Protein AF-A8W5W5-F1 (afdb_monomer_lite)

Structure (mmCIF, N/CA/C/O backbone):
data_AF-A8W5W5-F1
#
_entry.id   AF-A8W5W5-F1
#
loop_
_atom_site.group_PDB
_atom_site.id
_atom_site.type_symbol
_atom_site.label_atom_id
_atom_site.label_alt_id
_atom_site.label_comp_id
_atom_site.label_asym_id
_atom_site.label_entity_id
_atom_site.label_seq_id
_atom_site.pdbx_PDB_ins_code
_atom_site.Cartn_x
_atom_site.Cartn_y
_atom_site.Cartn_z
_atom_site.occupancy
_atom_site.B_iso_or_equiv
_atom_site.auth_seq_id
_atom_site.auth_comp_id
_atom_site.auth_asym_id
_atom_site.auth_atom_id
_atom_site.pdbx_PDB_model_num
ATOM 1 N N . TRP A 1 1 ? 24.890 -8.942 -13.023 1.00 97.06 1 TRP A N 1
ATOM 2 C CA . TRP A 1 1 ? 23.905 -9.807 -13.705 1.00 97.06 1 TRP A CA 1
ATOM 3 C C . TRP A 1 1 ? 22.622 -9.048 -14.072 1.00 97.06 1 TRP A C 1
ATOM 5 O O . TRP A 1 1 ? 22.382 -8.897 -15.260 1.00 97.06 1 TRP A O 1
ATOM 15 N N . THR A 1 2 ? 21.864 -8.471 -13.124 1.00 98.06 2 THR A N 1
ATOM 16 C CA . THR A 1 2 ? 20.586 -7.755 -13.392 1.00 98.06 2 THR A CA 1
ATOM 17 C C . THR A 1 2 ? 20.697 -6.642 -14.441 1.00 98.06 2 THR A C 1
ATOM 19 O O . THR A 1 2 ? 19.929 -6.607 -15.398 1.00 98.06 2 THR A O 1
ATOM 22 N N . ALA A 1 3 ? 21.702 -5.767 -14.319 1.00 98.31 3 ALA A N 1
ATOM 23 C CA . ALA A 1 3 ? 21.940 -4.717 -15.312 1.00 98.31 3 ALA A CA 1
ATOM 24 C C . ALA A 1 3 ? 22.294 -5.291 -16.699 1.00 98.31 3 ALA A C 1
ATOM 26 O O . ALA A 1 3 ? 21.769 -4.831 -17.708 1.00 98.31 3 ALA A O 1
ATOM 27 N N . ALA A 1 4 ? 23.121 -6.343 -16.752 1.00 98.62 4 ALA A N 1
ATOM 28 C CA . ALA A 1 4 ? 23.484 -7.010 -18.004 1.00 98.62 4 ALA A CA 1
ATOM 29 C C . ALA A 1 4 ? 22.269 -7.656 -18.695 1.00 98.62 4 ALA A C 1
ATOM 31 O O . ALA A 1 4 ? 22.187 -7.621 -19.918 1.00 98.62 4 ALA A O 1
ATOM 32 N N . PHE A 1 5 ? 21.301 -8.179 -17.932 1.00 98.69 5 PHE A N 1
ATOM 33 C CA . PHE A 1 5 ? 20.029 -8.669 -18.470 1.00 98.69 5 PHE A CA 1
ATOM 34 C C . PHE A 1 5 ? 19.238 -7.537 -19.146 1.00 98.69 5 PHE A C 1
ATOM 36 O O . PHE A 1 5 ? 18.818 -7.688 -20.290 1.00 98.69 5 PHE A O 1
ATOM 43 N N . SER A 1 6 ? 19.113 -6.372 -18.498 1.00 98.31 6 SER A N 1
ATOM 44 C CA . SER A 1 6 ? 18.447 -5.202 -19.098 1.00 98.31 6 SER A CA 1
ATOM 45 C C . SER A 1 6 ? 19.133 -4.730 -20.383 1.00 98.31 6 SER A C 1
ATOM 47 O O . SER A 1 6 ? 18.467 -4.480 -21.387 1.00 98.31 6 SER A O 1
ATOM 49 N N . LEU A 1 7 ? 20.469 -4.675 -20.385 1.00 98.44 7 LEU A N 1
ATOM 50 C CA . LEU A 1 7 ? 21.247 -4.314 -21.573 1.00 98.44 7 LEU A CA 1
ATOM 51 C C . LEU A 1 7 ? 21.062 -5.337 -22.703 1.00 98.44 7 LEU A C 1
ATOM 53 O O . LEU A 1 7 ? 20.835 -4.955 -23.848 1.00 98.44 7 LEU A O 1
ATOM 57 N N . ARG A 1 8 ? 21.098 -6.638 -22.388 1.00 98.69 8 ARG A N 1
ATOM 58 C CA . ARG A 1 8 ? 20.951 -7.718 -23.375 1.00 98.69 8 ARG A CA 1
ATOM 59 C C . ARG A 1 8 ? 19.586 -7.719 -24.067 1.00 98.69 8 ARG A C 1
ATOM 61 O O . ARG A 1 8 ? 19.524 -8.112 -25.235 1.00 98.69 8 ARG A O 1
ATOM 68 N N . TYR A 1 9 ? 18.533 -7.310 -23.360 1.00 98.25 9 TYR A N 1
ATOM 69 C CA . TYR A 1 9 ? 17.148 -7.280 -23.846 1.00 98.25 9 TYR A CA 1
ATOM 70 C C . TYR A 1 9 ? 16.640 -5.871 -24.192 1.00 98.25 9 TYR A C 1
ATOM 72 O O . TYR A 1 9 ? 15.435 -5.673 -24.309 1.00 98.25 9 TYR A O 1
ATOM 80 N N . GLY A 1 10 ? 17.538 -4.901 -24.400 1.00 97.94 10 GLY A N 1
ATOM 81 C CA . GLY A 1 10 ? 17.171 -3.613 -24.996 1.00 97.94 10 GLY A CA 1
ATOM 82 C C . GLY A 1 10 ? 16.371 -2.688 -24.076 1.00 97.94 10 GLY A C 1
ATOM 83 O O . GLY A 1 10 ? 15.396 -2.094 -24.519 1.00 97.94 10 GLY A O 1
ATOM 84 N N . ASN A 1 11 ? 16.822 -2.534 -22.826 1.00 98.19 11 ASN A N 1
ATOM 85 C CA . ASN A 1 11 ? 16.269 -1.644 -21.800 1.00 98.19 11 ASN A CA 1
ATOM 86 C C . ASN A 1 11 ? 14.896 -2.072 -21.243 1.00 98.19 11 ASN A C 1
ATOM 88 O O . ASN A 1 11 ? 13.834 -1.755 -21.778 1.00 98.19 11 ASN A O 1
ATOM 92 N N . LEU A 1 12 ? 14.922 -2.701 -20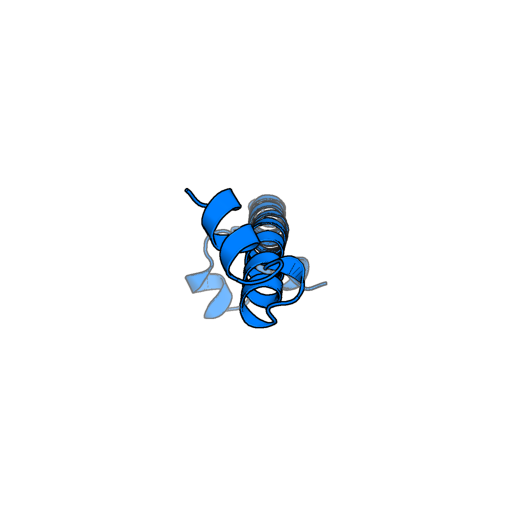.064 1.00 98.56 12 LEU A N 1
ATOM 93 C CA . LEU A 1 12 ? 13.721 -3.160 -19.362 1.00 98.56 12 LEU A CA 1
ATOM 94 C C . LEU A 1 12 ? 12.760 -2.055 -18.904 1.00 98.56 12 LEU A C 1
ATOM 96 O O . LEU A 1 12 ? 11.631 -2.380 -18.543 1.00 98.56 12 LEU A O 1
ATOM 100 N N . PHE A 1 13 ? 13.133 -0.772 -18.927 1.00 98.38 13 PHE A N 1
ATOM 101 C CA . PHE A 1 13 ? 12.173 0.299 -18.628 1.00 98.38 13 PHE A CA 1
ATOM 102 C C . PHE A 1 13 ? 11.005 0.350 -19.626 1.00 98.38 13 PHE A C 1
ATOM 104 O O . PHE A 1 13 ? 9.932 0.821 -19.266 1.00 98.38 13 PHE A O 1
ATOM 111 N N . TYR A 1 14 ? 11.177 -0.193 -20.835 1.00 98.50 14 TYR A N 1
ATOM 112 C CA . TYR A 1 14 ? 10.121 -0.282 -21.848 1.00 98.50 14 TYR A CA 1
ATOM 113 C C . TYR A 1 14 ? 9.379 -1.627 -21.850 1.00 98.50 14 TYR A C 1
ATOM 115 O O . TYR A 1 14 ? 8.489 -1.840 -22.670 1.00 98.50 14 TYR A O 1
ATOM 123 N N . ASN A 1 15 ? 9.712 -2.546 -20.938 1.00 98.69 15 ASN A N 1
ATOM 124 C CA . ASN A 1 15 ? 8.951 -3.780 -20.773 1.00 98.69 15 ASN A CA 1
ATOM 125 C C . ASN A 1 15 ? 7.687 -3.499 -19.930 1.00 98.69 15 ASN A C 1
ATOM 127 O O . ASN A 1 15 ? 7.815 -3.072 -18.778 1.00 98.69 15 ASN A O 1
ATOM 131 N N . PRO A 1 16 ? 6.474 -3.782 -20.442 1.00 98.50 16 PRO A N 1
ATOM 132 C CA . PRO A 1 16 ? 5.233 -3.453 -19.742 1.00 98.50 16 PRO A CA 1
ATOM 133 C C . PRO A 1 16 ? 5.070 -4.210 -18.416 1.00 98.50 16 PRO A C 1
ATOM 135 O O . PRO A 1 16 ? 4.591 -3.636 -17.442 1.00 98.50 16 PRO A O 1
ATOM 138 N N . PHE A 1 17 ? 5.520 -5.464 -18.322 1.00 98.75 17 PHE A N 1
ATOM 139 C CA . PHE A 1 17 ? 5.449 -6.234 -17.076 1.00 98.75 17 PHE A CA 1
ATOM 140 C C . PHE A 1 17 ? 6.460 -5.752 -16.034 1.00 98.75 17 PHE A C 1
ATOM 142 O O . PHE A 1 17 ? 6.171 -5.779 -14.840 1.00 98.75 17 PHE A O 1
ATOM 149 N N . HIS A 1 18 ? 7.625 -5.263 -16.465 1.00 98.81 18 HIS A N 1
ATOM 150 C CA . HIS A 1 18 ? 8.591 -4.647 -15.555 1.00 98.81 18 HIS A CA 1
ATOM 151 C C . HIS A 1 18 ? 8.057 -3.319 -14.998 1.00 98.81 18 HIS A C 1
ATOM 153 O O . HIS A 1 18 ? 8.138 -3.085 -13.794 1.00 98.81 18 HIS A O 1
ATOM 159 N N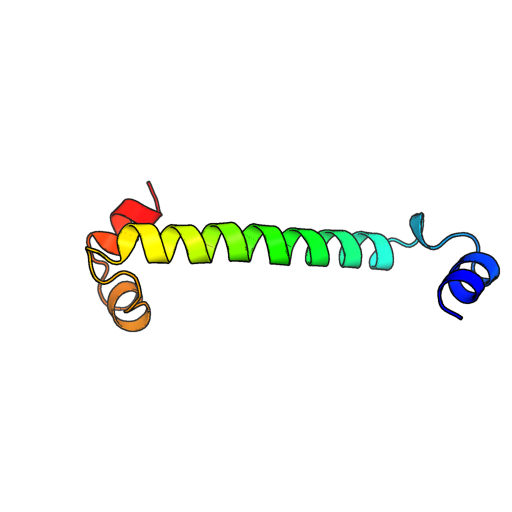 . ALA A 1 19 ? 7.427 -2.495 -15.841 1.00 98.81 19 ALA A N 1
ATOM 160 C CA . ALA A 1 19 ? 6.743 -1.283 -15.394 1.00 98.81 19 ALA A CA 1
ATOM 161 C C . ALA A 1 19 ? 5.606 -1.595 -14.401 1.00 98.81 19 ALA A C 1
ATOM 163 O O . ALA A 1 19 ? 5.540 -0.977 -13.338 1.00 98.81 19 ALA A O 1
ATOM 164 N N . LEU A 1 20 ? 4.766 -2.599 -14.690 1.00 98.88 20 LEU A N 1
ATOM 165 C CA . LEU A 1 20 ? 3.735 -3.071 -13.757 1.00 98.88 20 LEU A CA 1
ATOM 166 C C . LEU A 1 20 ? 4.344 -3.550 -12.432 1.00 98.88 20 LEU A C 1
ATOM 168 O O . LEU A 1 20 ? 3.847 -3.198 -11.367 1.00 98.88 20 LEU A O 1
ATOM 172 N N . SER A 1 21 ? 5.452 -4.293 -12.474 1.00 98.81 21 SER A N 1
ATOM 173 C CA . SER A 1 21 ? 6.147 -4.742 -11.263 1.00 98.81 21 SER A CA 1
ATOM 174 C C . SER A 1 21 ? 6.642 -3.574 -10.407 1.00 98.81 21 SER A C 1
ATOM 176 O O . SER A 1 21 ? 6.540 -3.643 -9.184 1.00 98.81 21 SER A O 1
ATOM 178 N N . ILE A 1 22 ? 7.162 -2.505 -11.018 1.00 98.81 22 ILE A N 1
ATOM 179 C CA . ILE A 1 22 ? 7.572 -1.291 -10.295 1.00 98.81 22 ILE A CA 1
ATOM 180 C C . ILE A 1 22 ? 6.349 -0.597 -9.686 1.00 98.81 22 ILE A C 1
ATOM 182 O O . ILE A 1 22 ? 6.390 -0.206 -8.520 1.00 98.81 22 ILE A O 1
ATOM 186 N N . ALA A 1 23 ? 5.249 -0.488 -10.436 1.00 98.88 23 ALA A N 1
ATOM 187 C CA . ALA A 1 23 ? 4.009 0.093 -9.930 1.00 98.88 23 ALA A CA 1
ATOM 188 C C . ALA A 1 23 ? 3.483 -0.673 -8.704 1.00 98.88 23 ALA A C 1
ATOM 190 O O . ALA A 1 23 ? 3.146 -0.049 -7.703 1.00 98.88 23 ALA A O 1
ATOM 191 N N . PHE A 1 24 ? 3.484 -2.010 -8.731 1.00 98.81 24 PHE A N 1
ATOM 192 C CA . PHE A 1 24 ? 3.095 -2.824 -7.575 1.00 98.81 24 PHE A CA 1
ATOM 193 C C . PHE A 1 24 ? 4.089 -2.737 -6.417 1.00 98.81 24 PHE A C 1
ATOM 195 O O . PHE A 1 24 ? 3.663 -2.740 -5.264 1.00 98.81 24 PHE A O 1
ATOM 202 N N . LEU A 1 25 ? 5.391 -2.614 -6.686 1.00 98.81 25 LEU A N 1
ATOM 203 C CA . LEU A 1 25 ? 6.394 -2.412 -5.641 1.00 98.81 25 LEU A CA 1
ATOM 204 C C . LEU A 1 25 ? 6.136 -1.105 -4.878 1.00 98.81 25 LEU A C 1
ATOM 206 O O . LEU A 1 25 ? 6.034 -1.112 -3.651 1.00 98.81 25 LEU A O 1
ATOM 210 N N . TYR A 1 26 ? 5.982 0.006 -5.600 1.00 98.88 26 TYR A N 1
ATOM 211 C CA . TYR A 1 26 ? 5.677 1.301 -4.988 1.00 98.88 26 TYR A CA 1
ATOM 212 C C . TYR A 1 26 ? 4.286 1.318 -4.356 1.00 98.88 26 TYR A C 1
ATOM 214 O O . TYR A 1 26 ? 4.131 1.792 -3.233 1.00 98.88 26 TYR A O 1
ATOM 222 N N . GLY A 1 27 ? 3.293 0.740 -5.033 1.00 98.81 27 GLY A N 1
ATOM 223 C CA . GLY A 1 27 ? 1.929 0.611 -4.532 1.00 98.81 27 GLY A CA 1
ATOM 224 C C . GLY A 1 27 ? 1.847 -0.188 -3.233 1.00 98.81 27 GLY A C 1
ATOM 225 O O . GLY A 1 27 ? 1.100 0.197 -2.344 1.00 98.81 27 GLY A O 1
ATOM 226 N N . SER A 1 28 ? 2.654 -1.239 -3.071 1.00 98.75 28 SER A N 1
ATOM 227 C CA . SER A 1 28 ? 2.678 -2.039 -1.837 1.00 98.75 28 SER A CA 1
ATOM 228 C C . SER A 1 28 ? 3.214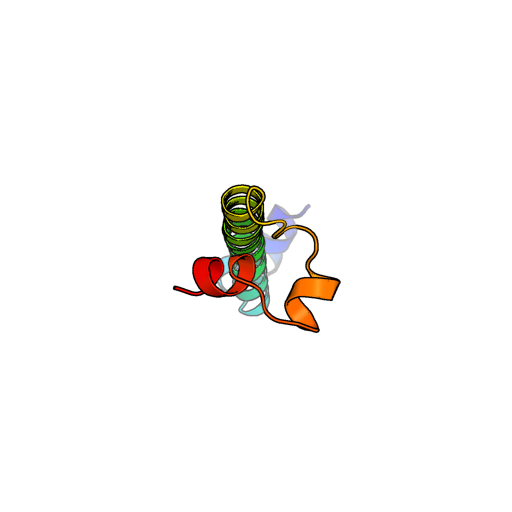 -1.236 -0.656 1.00 98.75 28 SER A C 1
ATOM 230 O O . SER A 1 28 ? 2.593 -1.212 0.404 1.00 98.75 28 SER A O 1
ATOM 232 N N . ALA A 1 29 ? 4.338 -0.536 -0.844 1.00 98.69 29 ALA A N 1
ATOM 233 C CA . ALA A 1 29 ? 4.892 0.330 0.195 1.00 98.69 29 ALA A CA 1
ATOM 234 C C . ALA A 1 29 ? 3.922 1.467 0.557 1.00 98.69 29 ALA A C 1
ATOM 236 O O . ALA A 1 29 ? 3.708 1.736 1.737 1.00 98.69 29 ALA A O 1
ATOM 237 N N . LEU A 1 30 ? 3.293 2.087 -0.449 1.00 98.81 30 LEU A N 1
ATOM 238 C CA . LEU A 1 30 ? 2.295 3.138 -0.259 1.00 98.81 30 LEU A CA 1
ATOM 239 C C . LEU A 1 30 ? 1.078 2.631 0.524 1.00 98.81 30 LEU A C 1
ATOM 241 O O . LEU A 1 30 ? 0.734 3.201 1.557 1.00 98.81 30 LEU A O 1
ATOM 245 N N . LEU A 1 31 ? 0.441 1.555 0.056 1.00 98.88 31 LEU A N 1
ATOM 246 C CA . LEU A 1 31 ? -0.774 1.025 0.670 1.00 98.88 31 LEU A CA 1
ATOM 247 C C . LEU A 1 31 ? -0.519 0.517 2.082 1.00 98.88 31 LEU A C 1
ATOM 249 O O . LEU A 1 31 ? -1.356 0.735 2.951 1.00 98.88 31 LEU A O 1
ATOM 253 N N . PHE A 1 32 ? 0.628 -0.113 2.343 1.00 98.75 32 PHE A N 1
ATOM 254 C CA . PHE A 1 32 ? 0.907 -0.598 3.687 1.00 98.75 32 PHE A CA 1
ATOM 255 C C . PHE A 1 32 ? 1.232 0.547 4.652 1.00 98.75 32 PHE A C 1
ATOM 257 O O . PHE A 1 32 ? 0.790 0.518 5.799 1.00 98.75 32 PHE A O 1
ATOM 264 N N . ALA A 1 33 ? 1.924 1.594 4.186 1.00 98.81 33 ALA A N 1
ATOM 265 C CA . ALA A 1 33 ? 2.119 2.806 4.975 1.00 98.81 33 ALA A CA 1
ATOM 266 C C . ALA A 1 33 ? 0.778 3.474 5.322 1.00 98.81 33 ALA A C 1
ATOM 268 O O . ALA A 1 33 ? 0.555 3.817 6.481 1.00 98.81 33 ALA A O 1
ATOM 269 N N . MET A 1 34 ? -0.130 3.602 4.346 1.00 98.88 34 MET A N 1
ATOM 270 C CA . MET A 1 34 ? -1.482 4.127 4.566 1.00 98.88 34 MET A CA 1
ATOM 271 C C . MET A 1 34 ? -2.259 3.261 5.561 1.00 98.88 34 MET A C 1
ATOM 273 O O . MET A 1 34 ? -2.726 3.758 6.579 1.00 98.88 34 MET A O 1
ATOM 277 N N . HIS A 1 35 ? -2.363 1.961 5.295 1.00 98.88 35 HIS A N 1
ATOM 278 C CA . HIS A 1 35 ? -3.136 1.032 6.109 1.00 98.88 35 HIS A CA 1
ATOM 279 C C . HIS A 1 35 ? -2.601 0.941 7.544 1.00 98.88 35 HIS A C 1
ATOM 281 O O . HIS A 1 35 ? -3.355 1.147 8.492 1.00 98.88 35 HIS A O 1
ATOM 287 N N . GLY A 1 36 ? -1.297 0.711 7.718 1.00 98.75 36 GLY A N 1
ATOM 288 C CA . GLY A 1 36 ? -0.681 0.603 9.039 1.00 98.75 36 GLY A CA 1
ATOM 289 C C . GLY A 1 36 ? -0.836 1.883 9.862 1.00 98.75 36 GLY A C 1
ATOM 290 O O . GLY A 1 36 ? -1.190 1.817 11.039 1.00 98.75 36 GLY A O 1
ATOM 291 N N . ALA A 1 37 ? -0.644 3.056 9.247 1.00 98.81 37 ALA A N 1
ATOM 292 C CA . ALA A 1 37 ? -0.864 4.333 9.923 1.00 98.81 37 ALA A CA 1
ATOM 293 C C . ALA A 1 37 ? -2.337 4.530 10.317 1.00 98.81 37 ALA A C 1
ATOM 295 O O . ALA A 1 37 ? -2.612 4.955 11.439 1.00 98.81 37 ALA A O 1
ATOM 296 N N . THR A 1 38 ? -3.278 4.183 9.434 1.00 98.88 38 THR A N 1
ATOM 297 C CA . THR A 1 38 ? -4.717 4.270 9.712 1.00 98.88 38 THR A CA 1
ATOM 298 C C . THR A 1 38 ? -5.118 3.373 10.879 1.00 98.88 38 THR A C 1
ATOM 300 O O . THR A 1 38 ? -5.751 3.866 11.811 1.00 98.88 38 THR A O 1
ATOM 303 N N . ILE A 1 39 ? -4.713 2.097 10.886 1.00 98.75 39 ILE A N 1
ATOM 304 C CA . ILE A 1 39 ? -5.044 1.157 11.970 1.00 98.75 39 ILE A CA 1
ATOM 305 C C . ILE A 1 39 ? -4.493 1.649 13.311 1.00 98.75 39 ILE A C 1
ATOM 307 O O . ILE A 1 39 ? -5.225 1.678 14.299 1.00 98.75 39 ILE A O 1
ATOM 311 N N . LEU A 1 40 ? -3.246 2.133 13.351 1.00 98.75 40 LEU A N 1
ATOM 312 C CA . LEU A 1 40 ? -2.679 2.712 14.573 1.00 98.75 40 LEU A CA 1
ATOM 313 C C . LEU A 1 40 ? -3.430 3.977 15.022 1.00 98.75 40 LEU A C 1
ATOM 315 O O . LEU A 1 40 ? -3.677 4.151 16.217 1.00 98.75 40 LEU A O 1
ATOM 319 N N . ALA A 1 41 ? -3.848 4.839 14.091 1.00 98.75 41 ALA A N 1
ATOM 320 C CA . ALA A 1 41 ? -4.610 6.049 14.403 1.00 98.75 41 ALA A CA 1
ATOM 321 C C . ALA A 1 41 ? -5.995 5.744 15.005 1.00 98.75 41 ALA A C 1
ATOM 323 O O . ALA A 1 41 ? -6.457 6.464 15.898 1.00 98.75 41 ALA A O 1
ATOM 324 N N . VAL A 1 42 ? -6.650 4.664 14.559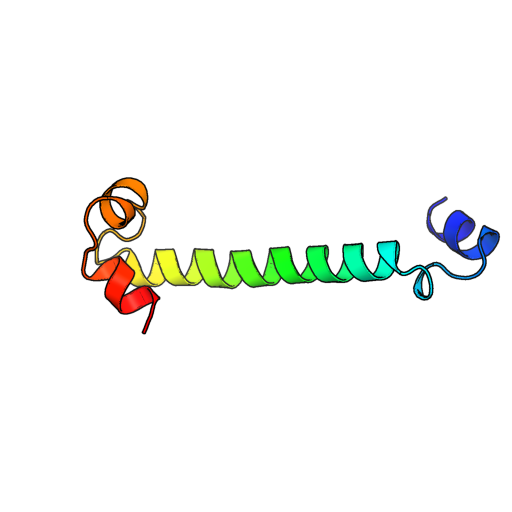 1.00 98.81 42 VAL A N 1
ATOM 325 C CA . VAL A 1 42 ? -7.924 4.189 15.126 1.00 98.81 42 VAL A CA 1
ATOM 326 C C . VAL A 1 42 ? -7.757 3.139 16.231 1.00 98.81 42 VAL A C 1
ATOM 328 O O . VAL A 1 42 ? -8.758 2.675 16.774 1.00 98.81 42 VAL A O 1
ATOM 331 N N . GLY A 1 43 ? -6.528 2.819 16.652 1.00 98.44 43 GLY A N 1
ATOM 332 C CA . GLY A 1 43 ? -6.251 1.838 17.714 1.00 98.44 43 GLY A CA 1
ATOM 333 C C . GLY A 1 43 ? -6.892 2.198 19.059 1.00 98.44 43 GLY A C 1
ATOM 334 O O . GLY A 1 43 ? -7.333 1.330 19.804 1.00 98.44 43 GLY A O 1
ATOM 335 N N . ARG A 1 44 ? -7.097 3.494 19.339 1.00 98.00 44 ARG A N 1
ATOM 336 C CA . ARG A 1 44 ? -7.864 3.953 20.519 1.00 98.00 44 ARG A CA 1
ATOM 337 C C . ARG A 1 44 ? -9.342 3.529 20.522 1.00 98.00 44 ARG A C 1
ATOM 339 O O . ARG A 1 44 ? -10.017 3.696 21.532 1.00 98.00 44 ARG A O 1
ATOM 346 N N . TYR A 1 45 ? -9.846 3.028 19.396 1.00 98.44 45 TYR A N 1
ATOM 347 C CA . TYR A 1 45 ? -11.189 2.476 19.223 1.00 98.44 45 TYR A CA 1
ATOM 348 C C . TYR A 1 45 ? -11.170 0.951 19.000 1.00 98.44 45 TYR A C 1
ATOM 350 O O . TYR A 1 45 ? -12.206 0.387 18.655 1.00 98.44 45 TYR A O 1
ATOM 358 N N . GLY A 1 46 ? -10.017 0.289 19.173 1.00 98.50 46 GLY A N 1
ATOM 359 C CA . GLY A 1 46 ? -9.840 -1.144 18.919 1.00 98.50 46 GLY A CA 1
ATOM 360 C C . GLY A 1 46 ? -9.791 -1.512 17.433 1.00 98.50 46 GLY A C 1
ATOM 361 O O . GLY A 1 46 ? -10.270 -2.581 17.055 1.00 98.50 46 GLY A O 1
ATOM 362 N N . GLY A 1 47 ? -9.292 -0.616 16.572 1.00 98.19 47 GLY A N 1
ATOM 363 C CA . GLY A 1 47 ? -9.262 -0.815 15.118 1.00 98.19 47 GLY A CA 1
ATOM 364 C C . GLY A 1 47 ? -8.379 -1.971 14.636 1.00 98.19 47 GLY A C 1
ATOM 365 O O . GLY A 1 47 ? -8.584 -2.459 13.534 1.00 98.19 47 GLY A O 1
ATOM 366 N N . GLU A 1 48 ? -7.447 -2.450 15.459 1.00 98.38 48 GLU A N 1
ATOM 367 C CA . GLU A 1 48 ? -6.627 -3.638 15.199 1.00 98.38 48 GLU A CA 1
ATOM 368 C C . GLU A 1 48 ? -7.412 -4.960 15.278 1.00 98.38 48 GLU A C 1
ATOM 370 O O . GLU A 1 48 ? -6.948 -5.989 14.789 1.00 98.38 48 GLU A O 1
ATOM 375 N N . ARG A 1 49 ? -8.613 -4.948 15.872 1.00 98.56 49 ARG A N 1
ATOM 376 C CA . ARG A 1 49 ? -9.534 -6.095 15.935 1.00 98.56 49 ARG A CA 1
ATOM 377 C C . ARG A 1 49 ? -10.334 -6.211 14.639 1.00 98.56 49 ARG A C 1
ATOM 379 O O . ARG A 1 49 ? -11.561 -6.110 14.622 1.00 98.56 49 ARG A O 1
ATOM 386 N N . GLU A 1 50 ? -9.614 -6.341 13.528 1.00 98.62 50 GLU A N 1
ATOM 387 C CA . GLU A 1 50 ? -10.172 -6.198 12.182 1.00 98.62 50 GLU A CA 1
ATOM 388 C C . GLU A 1 50 ? -11.250 -7.241 11.872 1.00 98.62 50 GLU A C 1
ATOM 390 O O . GLU A 1 50 ? -12.227 -6.920 11.205 1.00 98.62 50 GLU A O 1
ATOM 395 N N . ILE A 1 51 ? -11.130 -8.466 12.396 1.00 98.62 51 ILE A N 1
ATOM 396 C CA . ILE A 1 51 ? -12.142 -9.517 12.201 1.00 98.62 51 ILE A CA 1
ATOM 397 C C . ILE A 1 51 ? -13.483 -9.072 12.787 1.00 98.62 51 ILE A C 1
ATOM 399 O O . ILE A 1 51 ? -14.507 -9.139 12.108 1.00 98.62 51 ILE A O 1
ATOM 403 N N . GLU A 1 52 ? -13.488 -8.587 14.026 1.00 98.44 52 GLU A N 1
ATOM 404 C CA . GLU A 1 52 ? -14.703 -8.109 14.673 1.00 98.44 52 GLU A CA 1
ATOM 405 C C . GLU A 1 52 ? -15.251 -6.861 13.992 1.00 98.44 52 GLU A C 1
ATOM 407 O O . GLU A 1 52 ? -16.454 -6.789 13.782 1.00 98.44 52 GLU A O 1
ATOM 412 N N . GLN A 1 53 ? -14.388 -5.929 13.579 1.00 98.50 53 GLN A N 1
ATOM 413 C CA . GLN A 1 53 ? -14.811 -4.738 12.836 1.00 98.50 53 GLN A CA 1
ATOM 414 C C . GLN A 1 53 ? -15.403 -5.062 11.451 1.00 98.50 53 GLN A C 1
ATOM 416 O O . GLN A 1 53 ? -16.263 -4.328 10.966 1.00 98.50 53 GLN A O 1
ATOM 421 N N . ILE A 1 54 ? -14.954 -6.141 10.798 1.00 98.62 54 ILE A N 1
ATOM 422 C CA . ILE A 1 54 ? -15.506 -6.612 9.518 1.00 98.62 54 ILE A CA 1
ATOM 423 C C . ILE A 1 54 ? -16.877 -7.268 9.721 1.00 98.62 54 ILE A C 1
ATOM 425 O O . ILE A 1 54 ? -17.777 -7.058 8.908 1.00 98.62 54 ILE A O 1
ATOM 429 N N . VAL A 1 55 ? -17.037 -8.071 10.779 1.00 98.56 55 VAL A N 1
ATOM 430 C CA . VAL A 1 55 ? -18.297 -8.769 11.088 1.00 98.56 55 VAL A CA 1
ATOM 431 C C . VAL A 1 55 ? -19.359 -7.801 11.620 1.00 98.56 55 VAL A C 1
ATOM 433 O O . VAL A 1 55 ? -20.508 -7.870 11.188 1.00 98.56 55 VAL A O 1
ATOM 436 N N . ASP A 1 56 ? -18.980 -6.903 12.532 1.00 98.38 56 ASP A N 1
ATOM 437 C CA . ASP A 1 56 ? -19.839 -5.882 13.133 1.00 98.38 56 ASP A CA 1
ATOM 438 C C . ASP A 1 56 ? -19.117 -4.526 13.149 1.00 98.38 56 ASP A C 1
ATOM 440 O O . ASP A 1 56 ? -18.202 -4.267 13.938 1.00 98.38 56 ASP A O 1
ATOM 444 N N . ARG A 1 57 ? -19.510 -3.656 12.215 1.00 98.50 57 ARG A N 1
ATOM 445 C CA . ARG A 1 57 ? -18.813 -2.397 11.941 1.00 98.50 57 ARG A CA 1
ATOM 446 C C . ARG A 1 57 ? -18.914 -1.438 13.128 1.00 98.50 57 ARG A C 1
ATOM 448 O O . ARG A 1 57 ? -19.978 -0.887 13.396 1.00 98.50 57 ARG A O 1
ATOM 455 N N . GLY A 1 58 ? -17.780 -1.151 13.766 1.00 98.50 58 GLY A N 1
ATOM 456 C CA . GLY A 1 58 ? -17.673 -0.167 14.842 1.00 98.50 58 GLY A CA 1
ATOM 457 C C . GLY A 1 58 ? -17.187 1.215 14.388 1.00 98.50 58 GLY A C 1
ATOM 458 O O . GLY A 1 58 ? -16.819 1.445 13.233 1.00 98.50 58 GLY A O 1
ATOM 459 N N . THR A 1 59 ? -17.107 2.149 15.346 1.00 98.50 59 THR A N 1
ATOM 460 C CA . THR A 1 59 ? -16.647 3.529 15.085 1.00 98.50 59 THR A CA 1
ATOM 461 C C . THR A 1 59 ? -15.194 3.605 14.595 1.00 98.50 59 THR A C 1
ATOM 463 O O . THR A 1 59 ? -14.814 4.596 13.975 1.00 98.50 59 THR A O 1
ATOM 466 N N . ALA A 1 60 ? -14.373 2.574 14.842 1.00 98.69 60 ALA A N 1
ATOM 467 C CA . ALA A 1 60 ? -13.016 2.492 14.306 1.00 98.69 60 ALA A CA 1
ATOM 468 C C . ALA A 1 60 ? -13.040 2.450 12.768 1.00 98.69 60 ALA A C 1
ATOM 470 O O . ALA A 1 60 ? -12.450 3.318 12.127 1.00 98.69 60 ALA A O 1
ATOM 471 N N . SER A 1 61 ? -13.787 1.507 12.180 1.00 98.69 61 SER A N 1
ATOM 472 C CA . SER A 1 61 ? -13.930 1.385 10.724 1.00 98.69 61 SER A CA 1
ATOM 473 C C . SER A 1 61 ? -14.696 2.542 10.093 1.00 98.69 61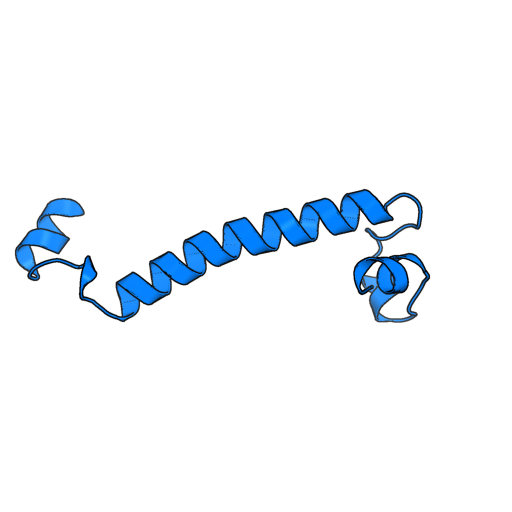 SER A C 1
ATOM 475 O O . SER A 1 61 ? -14.348 2.965 8.995 1.00 98.69 61 SE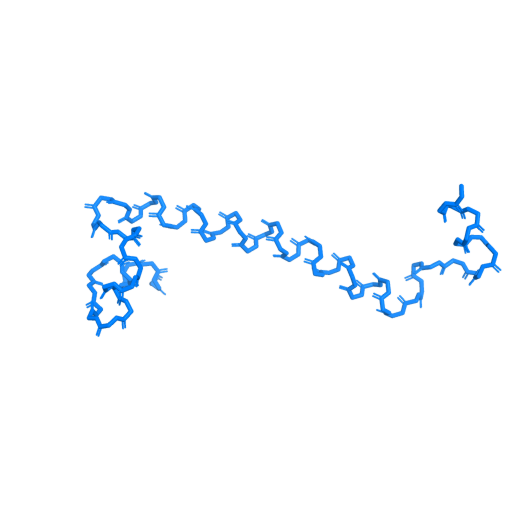R A O 1
ATOM 477 N N . GLU A 1 62 ? -15.702 3.094 10.778 1.00 98.75 62 GLU A N 1
ATOM 478 C CA . GLU A 1 62 ? -16.413 4.284 10.289 1.00 98.75 62 GLU A CA 1
ATOM 479 C C . GLU A 1 62 ? -15.471 5.484 10.149 1.00 98.75 62 GLU A C 1
ATOM 481 O O . GLU A 1 62 ? -15.489 6.166 9.132 1.00 98.75 62 GLU A O 1
ATOM 486 N N . ARG A 1 63 ? -14.606 5.721 11.142 1.00 98.69 63 ARG A N 1
ATOM 487 C CA . ARG A 1 63 ? -13.635 6.826 11.113 1.00 98.69 63 ARG A CA 1
ATOM 488 C C . ARG A 1 63 ? -12.472 6.577 10.165 1.00 98.69 63 ARG A C 1
ATOM 490 O O . ARG A 1 63 ? -11.921 7.538 9.655 1.00 98.69 63 ARG A O 1
ATOM 497 N N . ALA A 1 64 ? -12.084 5.321 9.953 1.00 98.50 64 ALA A N 1
ATOM 498 C CA . ALA A 1 64 ? -11.029 4.970 9.006 1.00 98.50 64 ALA A CA 1
ATOM 499 C C . ALA A 1 64 ? -11.441 5.201 7.538 1.00 98.50 64 ALA A C 1
ATOM 501 O O . ALA A 1 64 ? -10.567 5.342 6.686 1.00 98.50 64 ALA A O 1
ATOM 502 N N . ALA A 1 65 ? -12.746 5.209 7.243 1.00 98.50 65 ALA A N 1
ATOM 503 C CA . ALA A 1 65 ? -13.282 5.355 5.890 1.00 98.50 65 ALA A CA 1
ATOM 504 C C . ALA A 1 65 ? -13.676 6.796 5.496 1.00 98.50 65 ALA A C 1
ATOM 506 O O . ALA A 1 65 ? -13.836 7.054 4.303 1.00 98.50 65 ALA A O 1
ATOM 507 N N . LEU A 1 66 ? -13.882 7.692 6.470 1.00 96.62 66 LEU A N 1
ATOM 508 C CA . LEU A 1 66 ? -14.260 9.103 6.273 1.00 96.62 66 LEU A CA 1
ATOM 509 C C . LEU A 1 66 ? -13.037 9.996 6.040 1.00 96.62 66 LEU A C 1
ATOM 511 O O . LEU A 1 66 ? -13.158 10.920 5.206 1.00 96.62 66 LEU A O 1
#

Sequence (66 aa):
WTAAFSLRYGNLFYNPFHALSIAFLYGSALLFAMHGATILAVGRYGGEREIEQIVDRGTASERAAL

Secondary structure (DSSP, 8-state):
-HHHHHHHTT-GGG-HHHHHHHHHHHHHHHHHHHHHHHHHHHGGGTTT-HHHHHHS--HHHHHHH-

Foldseek 3Di:
DVVVVCVVVPHCVPPPVSVVVVVVVVVVVVVCVLVVVLQVVLVVVVSVVVVCCVVPPDPSNVVSVD

Radius of gyration: 19.41 Å; chains: 1; bounding box: 44×19×46 Å

pLDDT: mean 98.55, std 0.38, range [96.62, 98.88]